Protein AF-A0A914KJE6-F1 (afdb_monomer_lite)

Foldseek 3Di:
DDDPPQVCPQAWDCDPNFIWGFKFWAVVTQTWTATEDQPAQAWEFAAPQDPDPHGHDDQVNHPFKDADVVWDWDDDPFWTFTWIWTFMDHSVLDTDTWIHGHTNGGDPVRVPDPTRIYHHPYDCVRYPTTVDTPLRRSVVPDPDPPDDDDDDDPD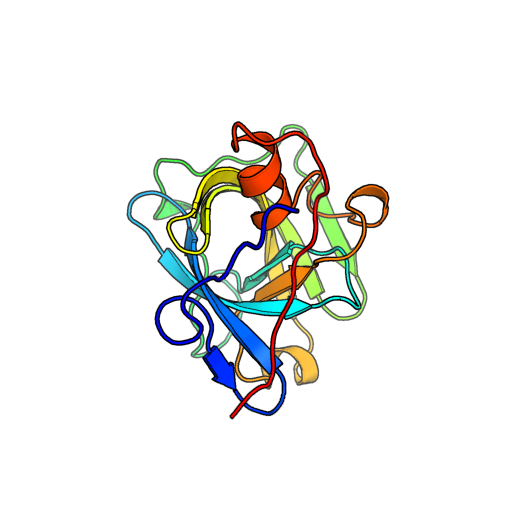D

Sequence (156 aa):
MVQFLLPSNEFFKYIKHAYNSDMPFGTPPQTFNVLLSTGSADFWVTAFNVSTNKPRFFPQNSSTFSLPTPQKYLNFPSVQGIVGVDTVQFAGLSQAKLEFRFADIIENQTLAHPFDGIMGLTFPELSKSATKNPLMAAIDNSKYKLLKIFIVDHTQ

InterPro domains:
  IPR001461 Aspartic peptidase A1 [PR00792] (25-45)
  IPR001461 Aspartic peptidase A1 [PR00792] (132-145)
  IPR001461 Aspartic peptidase A1 [PTHR47966] (13-143)
  IPR021109 Aspartic peptidase domain superfamily [G3DSA:2.40.70.10] (7-155)
  IPR021109 Aspartic peptidase domain superfamily [SSF50630] (14-145)
  IPR033121 Peptidase family A1 domain [PF00026] (19-134)
  IPR033121 Peptidase family A1 domain [PS51767] (19-156)
  IPR034164 Pepsin-like domain [cd05471] (19-135)

Structure (mmCIF, N/CA/C/O backbone):
data_AF-A0A914KJE6-F1
#
_entry.id   AF-A0A914KJE6-F1
#
loop_
_atom_site.group_PDB
_atom_site.id
_atom_site.type_symbol
_atom_site.label_atom_id
_atom_site.label_alt_id
_atom_site.label_comp_id
_atom_site.label_asym_id
_atom_site.label_entity_id
_atom_site.label_seq_id
_atom_site.pdbx_PDB_ins_code
_atom_site.Cartn_x
_atom_site.Cartn_y
_atom_site.Cartn_z
_atom_site.occupancy
_atom_site.B_iso_or_equiv
_atom_site.auth_seq_id
_atom_site.auth_comp_id
_atom_site.auth_asym_id
_atom_site.auth_atom_id
_atom_site.pdbx_PDB_model_num
ATOM 1 N N . MET A 1 1 ? -4.435 -20.388 23.485 1.00 31.06 1 MET A N 1
ATOM 2 C CA . MET A 1 1 ? -3.936 -20.627 22.118 1.00 31.06 1 MET A CA 1
ATOM 3 C C . MET A 1 1 ? -5.067 -20.242 21.180 1.00 31.06 1 MET A C 1
ATOM 5 O O . MET A 1 1 ? -6.064 -20.945 21.161 1.00 31.06 1 MET A O 1
ATOM 9 N N . VAL A 1 2 ? -4.998 -19.077 20.534 1.00 27.73 2 VAL A N 1
ATOM 10 C CA . VAL A 1 2 ? -5.959 -18.707 19.482 1.00 27.73 2 VAL A CA 1
ATOM 11 C C . VAL A 1 2 ? -5.199 -18.828 18.175 1.00 27.73 2 VAL A C 1
ATOM 13 O O . VAL A 1 2 ? -4.248 -18.090 17.935 1.00 27.73 2 VAL A O 1
ATOM 16 N N . GLN A 1 3 ? -5.560 -19.836 17.394 1.00 36.41 3 GLN A N 1
ATOM 17 C CA . GLN A 1 3 ? -5.004 -20.081 16.076 1.00 36.41 3 GLN A CA 1
ATOM 18 C C . GLN A 1 3 ? -5.873 -19.316 15.078 1.00 36.41 3 GLN A C 1
ATOM 20 O O . GLN A 1 3 ? -7.049 -19.633 14.918 1.00 36.41 3 GLN A O 1
ATOM 25 N N . PHE A 1 4 ? -5.323 -18.295 14.424 1.00 41.78 4 PHE A N 1
ATOM 26 C CA . PHE A 1 4 ? -5.940 -17.766 13.211 1.00 41.78 4 PHE A CA 1
ATOM 27 C C . PHE A 1 4 ? -5.585 -18.720 12.070 1.00 41.78 4 PHE A C 1
ATOM 29 O O . PHE A 1 4 ? -4.588 -18.531 11.381 1.00 41.78 4 PHE A O 1
ATOM 36 N N . LEU A 1 5 ? -6.378 -19.782 11.909 1.00 44.50 5 LEU A N 1
ATOM 37 C CA . LEU A 1 5 ? -6.411 -20.548 10.665 1.00 44.50 5 LEU A CA 1
ATOM 38 C C . LEU A 1 5 ? -7.180 -19.701 9.653 1.00 44.50 5 LEU A C 1
ATOM 40 O O . LEU A 1 5 ? -8.399 -19.799 9.541 1.00 44.50 5 LEU A O 1
ATOM 44 N N . LEU A 1 6 ? -6.481 -18.790 8.979 1.00 50.50 6 LEU A N 1
ATOM 45 C CA . LEU A 1 6 ? -7.056 -18.125 7.818 1.00 50.50 6 LEU A CA 1
ATOM 46 C C . LEU A 1 6 ? -7.112 -19.174 6.705 1.00 50.50 6 LEU A C 1
ATOM 48 O O . LEU A 1 6 ? -6.079 -19.797 6.450 1.00 50.50 6 LEU A O 1
ATOM 52 N N . PRO A 1 7 ? -8.276 -19.424 6.076 1.00 47.19 7 PRO A N 1
ATOM 53 C CA . PRO A 1 7 ? -8.349 -20.358 4.963 1.00 47.19 7 PRO A CA 1
ATOM 54 C C . PRO A 1 7 ? -7.360 -19.879 3.900 1.00 47.19 7 PRO A C 1
ATOM 56 O O . PRO A 1 7 ? -7.502 -18.792 3.335 1.00 47.19 7 PRO A O 1
ATOM 59 N N . SER A 1 8 ? -6.311 -20.673 3.685 1.00 51.16 8 SER A N 1
ATOM 60 C CA . SER A 1 8 ? -5.113 -20.289 2.931 1.00 51.16 8 SER A CA 1
ATOM 61 C C . SER A 1 8 ? -5.409 -19.887 1.487 1.00 51.16 8 SER A C 1
ATOM 63 O O . SER A 1 8 ? -4.582 -19.234 0.862 1.00 51.16 8 SER A O 1
ATOM 65 N N . ASN A 1 9 ? -6.587 -20.251 0.972 1.00 52.84 9 ASN A N 1
ATOM 66 C CA . ASN A 1 9 ? -6.907 -20.205 -0.450 1.00 52.84 9 ASN A CA 1
ATOM 67 C C . ASN A 1 9 ? -7.845 -19.045 -0.833 1.00 52.84 9 ASN A C 1
ATOM 69 O O . ASN A 1 9 ? -8.023 -18.805 -2.024 1.00 52.84 9 ASN A O 1
ATOM 73 N N . GLU A 1 10 ? -8.442 -18.329 0.130 1.00 61.53 10 GLU A N 1
ATOM 74 C CA . GLU A 1 10 ? -9.375 -17.226 -0.176 1.00 61.53 10 GLU A CA 1
ATOM 75 C C . GLU A 1 10 ? -8.733 -15.836 -0.058 1.00 61.53 10 GLU A C 1
ATOM 77 O O . GLU A 1 10 ? -9.099 -14.928 -0.800 1.00 61.53 10 GLU A O 1
ATOM 82 N N . PHE A 1 11 ? -7.743 -15.661 0.827 1.00 66.88 11 PHE A N 1
ATOM 83 C CA . PHE A 1 11 ? -7.223 -14.327 1.177 1.00 66.88 11 PHE A CA 1
ATOM 84 C C . PHE A 1 11 ? -5.734 -14.115 0.896 1.00 66.88 11 PHE A C 1
ATOM 86 O O . PHE A 1 11 ? -5.283 -12.966 0.804 1.00 66.88 11 PHE A O 1
ATOM 93 N N . PHE A 1 12 ? -4.973 -15.200 0.749 1.00 77.88 12 PHE A N 1
ATOM 94 C CA . PHE A 1 12 ? -3.541 -15.156 0.482 1.00 77.88 12 PHE A CA 1
ATOM 95 C C . PHE A 1 12 ? -3.200 -15.983 -0.749 1.00 77.88 12 PHE A C 1
ATOM 97 O O . PHE A 1 12 ? -3.792 -17.023 -1.012 1.00 77.88 12 PHE A O 1
ATOM 104 N N . LYS A 1 13 ? -2.236 -15.499 -1.524 1.00 80.31 13 LYS A N 1
ATOM 105 C CA . LYS A 1 13 ? -1.772 -16.134 -2.756 1.00 80.31 13 LYS A CA 1
ATOM 106 C C . LYS A 1 13 ? -0.277 -16.361 -2.654 1.00 80.31 13 LYS A C 1
ATOM 108 O O . LYS A 1 13 ? 0.448 -15.442 -2.286 1.00 80.31 13 LYS A O 1
ATOM 113 N N . TYR A 1 14 ? 0.181 -17.551 -3.026 1.00 77.62 14 TYR A N 1
ATOM 114 C CA . TYR A 1 14 ? 1.604 -17.836 -3.169 1.00 77.62 14 TYR A CA 1
ATOM 115 C C . TYR A 1 14 ? 2.031 -17.603 -4.623 1.00 77.62 14 TYR A C 1
ATOM 117 O O . TYR A 1 14 ? 1.643 -18.350 -5.520 1.00 77.62 14 TYR A O 1
ATOM 125 N N . ILE A 1 15 ? 2.795 -16.538 -4.874 1.00 73.88 15 ILE A N 1
ATOM 126 C CA . ILE A 1 15 ? 3.219 -16.105 -6.212 1.00 73.88 15 ILE A CA 1
ATOM 127 C C . ILE A 1 15 ? 4.735 -15.910 -6.196 1.00 73.88 15 ILE A C 1
ATOM 129 O O . ILE A 1 15 ? 5.247 -15.117 -5.414 1.00 73.88 15 ILE A O 1
ATOM 133 N N . LYS A 1 16 ? 5.463 -16.617 -7.074 1.00 74.81 16 LYS A N 1
ATOM 134 C CA . LYS A 1 16 ? 6.935 -16.531 -7.213 1.00 74.81 16 LYS A CA 1
ATOM 135 C C . LYS A 1 16 ? 7.684 -16.505 -5.866 1.00 74.81 16 LYS A C 1
ATOM 137 O O . LYS A 1 16 ? 8.509 -15.629 -5.631 1.00 74.81 16 LYS A O 1
ATOM 142 N N . HIS A 1 17 ? 7.401 -17.474 -4.999 1.00 73.88 17 HIS A N 1
ATOM 143 C CA . HIS A 1 17 ? 8.038 -17.624 -3.682 1.00 73.88 17 HIS A CA 1
ATOM 144 C C . HIS A 1 17 ? 7.677 -16.576 -2.621 1.00 73.88 17 HIS A C 1
ATOM 146 O O . HIS A 1 17 ? 8.357 -16.472 -1.604 1.00 73.88 17 HIS A O 1
ATOM 152 N N . ALA A 1 18 ? 6.587 -15.843 -2.825 1.00 80.88 18 ALA A N 1
ATOM 153 C CA . ALA A 1 18 ? 6.106 -14.817 -1.913 1.00 80.88 18 ALA A CA 1
ATOM 154 C C . ALA A 1 18 ? 4.613 -14.989 -1.616 1.00 80.88 18 ALA A C 1
ATOM 156 O O . ALA A 1 18 ? 3.849 -15.439 -2.471 1.00 80.88 18 ALA A O 1
ATOM 157 N N . TYR A 1 19 ? 4.198 -14.596 -0.411 1.00 85.38 19 TYR A N 1
ATOM 158 C CA . TYR A 1 19 ? 2.788 -14.498 -0.048 1.00 85.38 19 TYR A CA 1
ATOM 159 C C . TYR A 1 19 ? 2.267 -13.095 -0.288 1.00 85.38 19 TYR A C 1
ATOM 161 O O . TYR A 1 19 ? 2.791 -12.133 0.271 1.00 85.38 19 TYR A O 1
ATOM 169 N N . ASN A 1 20 ? 1.192 -12.999 -1.058 1.00 89.69 20 ASN A N 1
ATOM 170 C CA . ASN A 1 20 ? 0.513 -11.749 -1.352 1.00 89.69 20 ASN A CA 1
ATOM 171 C C . ASN A 1 20 ? -0.940 -11.805 -0.877 1.00 89.69 20 ASN A C 1
ATOM 173 O O . ASN A 1 20 ? -1.518 -12.885 -0.763 1.00 89.69 20 ASN A O 1
ATOM 177 N N . SER A 1 21 ? -1.555 -10.649 -0.659 1.00 90.12 21 SER A N 1
ATOM 178 C CA . SER A 1 21 ? -2.988 -10.516 -0.392 1.00 90.12 21 SER A CA 1
ATOM 179 C C . SER A 1 21 ? -3.591 -9.471 -1.320 1.00 90.12 21 SER A C 1
ATOM 181 O O . SER A 1 21 ? -2.960 -8.449 -1.592 1.00 90.12 21 SER A O 1
ATOM 183 N N . ASP A 1 22 ? -4.802 -9.719 -1.814 1.00 92.94 22 ASP A N 1
ATOM 184 C CA . ASP A 1 22 ? -5.556 -8.687 -2.520 1.00 92.94 22 ASP A CA 1
ATOM 185 C C . ASP A 1 22 ? -6.168 -7.744 -1.483 1.00 92.94 22 ASP A C 1
ATOM 187 O O . ASP A 1 22 ? -6.959 -8.153 -0.631 1.00 92.94 22 ASP A O 1
ATOM 191 N N . MET A 1 23 ? -5.778 -6.477 -1.544 1.00 94.06 23 MET A N 1
ATOM 192 C CA . MET A 1 23 ? -6.134 -5.475 -0.549 1.00 94.06 23 MET A CA 1
ATOM 193 C C . MET A 1 23 ? -6.892 -4.325 -1.214 1.00 94.06 23 MET A C 1
ATOM 195 O O . MET A 1 23 ? -6.319 -3.631 -2.057 1.00 94.06 23 MET A O 1
ATOM 199 N N . PRO A 1 24 ? -8.172 -4.119 -0.863 1.00 96.50 24 PRO A N 1
ATOM 200 C CA . PRO A 1 24 ? -8.940 -2.955 -1.287 1.00 96.50 24 PRO A CA 1
ATOM 201 C C . PRO A 1 24 ? -8.557 -1.687 -0.505 1.00 96.50 24 PRO A C 1
ATOM 203 O O . PRO A 1 24 ? -8.492 -1.702 0.727 1.00 96.50 24 PRO A O 1
ATOM 206 N N . PHE A 1 25 ? -8.364 -0.579 -1.223 1.00 97.62 25 PHE A N 1
ATOM 207 C CA . PHE A 1 25 ? -8.082 0.756 -0.686 1.00 97.62 25 PHE A CA 1
ATOM 208 C C . PHE A 1 25 ? -9.138 1.756 -1.149 1.00 97.62 25 PHE A C 1
ATOM 210 O O . PHE A 1 25 ? -9.453 1.838 -2.334 1.00 97.62 25 PHE A O 1
ATOM 217 N N . GLY A 1 26 ? -9.624 2.579 -0.233 1.00 97.69 26 GLY A N 1
ATOM 218 C CA . GLY A 1 26 ? -10.520 3.683 -0.531 1.00 97.69 26 GLY A CA 1
ATOM 219 C C . GLY A 1 26 ? -11.979 3.312 -0.764 1.00 97.69 26 GLY A C 1
ATOM 220 O O . GLY A 1 26 ? -12.398 2.165 -0.603 1.00 97.69 26 GLY A O 1
ATOM 221 N N . THR A 1 27 ? -12.767 4.337 -1.100 1.00 97.56 27 THR A N 1
ATOM 222 C CA . THR A 1 27 ? -14.216 4.231 -1.336 1.00 97.56 27 THR A CA 1
ATOM 223 C C . THR A 1 27 ? -14.634 5.054 -2.567 1.00 97.56 27 THR A C 1
ATOM 225 O O . THR A 1 27 ? -14.662 6.285 -2.461 1.00 97.56 27 THR A O 1
ATOM 228 N N . PRO A 1 28 ? -15.021 4.436 -3.702 1.00 97.69 28 PRO A N 1
ATOM 229 C CA . PRO A 1 28 ? -15.079 2.992 -3.949 1.00 97.69 28 PRO A CA 1
ATOM 230 C C . PRO A 1 28 ? -13.689 2.319 -3.941 1.00 97.69 28 PRO A C 1
ATOM 232 O O . PRO A 1 28 ? -12.682 3.006 -4.123 1.00 97.69 28 PRO A O 1
ATOM 235 N N . PRO A 1 29 ? -13.612 0.990 -3.729 1.00 97.25 29 PRO A N 1
ATOM 236 C CA . PRO A 1 29 ? -12.329 0.327 -3.530 1.00 97.25 29 PRO A CA 1
ATOM 237 C C . PRO A 1 29 ? -11.467 0.219 -4.798 1.00 97.25 29 PRO A C 1
ATOM 239 O O . PRO A 1 29 ? -11.933 -0.189 -5.860 1.00 97.25 29 PRO A O 1
ATOM 242 N N . GLN A 1 30 ? -10.177 0.507 -4.645 1.00 98.00 30 GLN A N 1
ATOM 243 C CA . GLN A 1 30 ? -9.086 0.259 -5.589 1.00 98.00 30 GLN A CA 1
ATOM 244 C C . GLN A 1 30 ? -8.252 -0.909 -5.046 1.00 98.00 30 GLN A C 1
ATOM 246 O O . GLN A 1 30 ? -7.700 -0.806 -3.953 1.00 98.00 30 GLN A O 1
ATOM 251 N N . THR A 1 31 ? -8.195 -2.037 -5.756 1.00 96.69 31 THR A N 1
ATOM 252 C CA . THR A 1 31 ? -7.594 -3.277 -5.226 1.00 96.69 31 THR A CA 1
ATOM 253 C C . THR A 1 31 ? -6.170 -3.479 -5.732 1.00 96.69 31 THR A C 1
ATOM 255 O O . THR A 1 31 ? -5.907 -3.308 -6.921 1.00 96.69 31 THR A O 1
ATOM 258 N N . PHE A 1 32 ? -5.273 -3.875 -4.829 1.00 96.75 32 PHE A N 1
ATOM 259 C CA . PHE A 1 32 ? -3.852 -4.104 -5.101 1.00 96.75 32 PHE A CA 1
ATOM 260 C C . PHE A 1 32 ? -3.434 -5.491 -4.630 1.00 96.75 32 PHE A C 1
ATOM 262 O O . PHE A 1 32 ? -3.848 -5.920 -3.554 1.00 96.75 32 PHE A O 1
ATOM 269 N N . ASN A 1 33 ? -2.570 -6.166 -5.388 1.00 94.38 33 ASN A N 1
ATOM 270 C CA . ASN A 1 33 ? -1.911 -7.377 -4.920 1.00 94.38 33 ASN A CA 1
ATOM 271 C C . ASN A 1 33 ? -0.671 -6.998 -4.097 1.00 94.38 33 ASN A C 1
ATOM 273 O O . ASN A 1 33 ? 0.348 -6.568 -4.639 1.00 94.38 33 ASN A O 1
ATOM 277 N N . VAL A 1 34 ? -0.765 -7.113 -2.775 1.00 94.38 34 VAL A N 1
ATOM 278 C CA . VAL A 1 34 ? 0.234 -6.600 -1.832 1.00 94.38 34 VAL A CA 1
ATOM 279 C C . VAL A 1 34 ? 1.070 -7.739 -1.262 1.00 94.38 34 VAL A C 1
ATOM 281 O O . VAL A 1 34 ? 0.521 -8.684 -0.701 1.00 94.38 34 VAL A O 1
ATOM 284 N N . LEU A 1 35 ? 2.397 -7.627 -1.363 1.00 92.44 35 LEU A N 1
ATOM 285 C CA . LEU A 1 35 ? 3.346 -8.559 -0.754 1.00 92.44 35 LEU A CA 1
ATOM 286 C C . LEU A 1 35 ? 3.327 -8.456 0.772 1.00 92.44 35 LEU A C 1
ATOM 288 O O . LEU A 1 35 ? 3.471 -7.368 1.325 1.00 92.44 35 LEU A O 1
ATOM 292 N N . LEU A 1 36 ? 3.261 -9.596 1.452 1.00 90.56 36 LEU A N 1
ATOM 293 C CA . LEU A 1 36 ? 3.419 -9.700 2.898 1.00 90.56 36 LEU A CA 1
ATOM 294 C C . LEU A 1 36 ? 4.894 -9.935 3.238 1.00 90.56 36 LEU A C 1
ATOM 296 O O . LEU A 1 36 ? 5.433 -11.014 3.000 1.00 90.56 36 LEU A O 1
ATOM 300 N N . SER A 1 37 ? 5.561 -8.917 3.783 1.00 89.00 37 SER A N 1
ATOM 301 C CA . SER A 1 37 ? 7.016 -8.925 3.976 1.00 89.00 37 SER A CA 1
ATOM 302 C C . SER A 1 37 ? 7.397 -8.862 5.452 1.00 89.00 37 SER A C 1
ATOM 304 O O . SER A 1 37 ? 7.161 -7.856 6.115 1.00 89.00 37 SER A O 1
ATOM 306 N N . THR A 1 38 ? 8.051 -9.899 5.977 1.00 84.06 38 THR A N 1
ATOM 307 C CA . THR A 1 38 ? 8.610 -9.901 7.346 1.00 84.06 38 THR A CA 1
ATOM 308 C C . THR A 1 38 ? 9.943 -9.155 7.459 1.00 84.06 38 THR A C 1
ATOM 310 O O . THR A 1 38 ? 10.358 -8.822 8.568 1.00 84.06 38 THR A O 1
ATOM 313 N N . GLY A 1 39 ? 10.598 -8.865 6.329 1.00 83.00 39 GLY A N 1
ATOM 314 C CA . GLY A 1 39 ? 11.882 -8.158 6.257 1.00 83.00 39 GLY A CA 1
ATOM 315 C C . GLY A 1 39 ? 11.769 -6.632 6.167 1.00 83.00 39 GLY A C 1
ATOM 316 O O . GLY A 1 39 ? 12.781 -5.958 5.996 1.00 83.00 39 GLY A O 1
ATOM 317 N N . SER A 1 40 ? 10.560 -6.072 6.246 1.00 83.31 40 SER A N 1
ATOM 318 C CA . SER A 1 40 ? 10.321 -4.628 6.176 1.00 83.31 40 SER A CA 1
ATOM 319 C C . SER A 1 40 ? 9.154 -4.212 7.067 1.00 83.31 40 SER A C 1
ATOM 321 O O . SER A 1 40 ? 8.214 -4.982 7.243 1.00 83.31 40 SER A O 1
ATOM 323 N N . ALA A 1 41 ? 9.156 -2.964 7.533 1.00 84.25 41 ALA A N 1
ATOM 324 C CA . ALA A 1 41 ? 8.039 -2.357 8.266 1.00 84.25 41 ALA A CA 1
ATOM 325 C C . ALA A 1 41 ? 7.194 -1.386 7.409 1.00 84.25 41 ALA A C 1
ATOM 327 O O . ALA A 1 41 ? 6.220 -0.807 7.887 1.00 84.25 41 ALA A O 1
ATOM 328 N N . ASP A 1 42 ? 7.566 -1.172 6.145 1.00 85.75 42 ASP A N 1
ATOM 329 C CA . ASP A 1 42 ? 6.906 -0.198 5.274 1.00 85.75 42 ASP A CA 1
ATOM 330 C C . ASP A 1 42 ? 5.579 -0.714 4.712 1.00 85.75 42 ASP A C 1
ATOM 332 O O . ASP A 1 42 ? 5.463 -1.883 4.350 1.00 85.75 42 ASP A O 1
ATOM 336 N N . PHE A 1 43 ? 4.603 0.185 4.563 1.00 92.62 43 PHE A N 1
ATOM 337 C CA . PHE A 1 43 ? 3.334 -0.107 3.901 1.00 92.62 43 PHE A CA 1
ATOM 338 C C . PHE A 1 43 ? 3.116 0.855 2.732 1.00 92.62 43 PHE A C 1
ATOM 340 O O . PHE A 1 43 ? 3.018 2.071 2.924 1.00 92.62 43 PHE A O 1
ATOM 347 N N . TRP A 1 44 ? 3.102 0.325 1.508 1.00 94.50 44 TRP A N 1
ATOM 348 C CA . TRP A 1 44 ? 3.003 1.147 0.309 1.00 94.50 44 TRP A CA 1
ATOM 349 C C . TRP A 1 44 ? 2.340 0.446 -0.875 1.00 94.50 44 TRP A C 1
ATOM 351 O O . TRP A 1 44 ? 2.392 -0.776 -0.987 1.00 94.50 44 TRP A O 1
ATOM 361 N N . VAL A 1 45 ? 1.771 1.246 -1.779 1.00 97.00 45 VAL A N 1
ATOM 362 C CA . VAL A 1 45 ? 1.243 0.835 -3.092 1.00 97.00 45 VAL A CA 1
ATOM 363 C C . VAL A 1 45 ? 1.731 1.790 -4.179 1.00 97.00 45 VAL A C 1
ATOM 365 O O . VAL A 1 45 ? 2.186 2.894 -3.888 1.00 97.00 45 VAL A O 1
ATOM 368 N N . THR A 1 46 ? 1.662 1.377 -5.439 1.00 97.06 46 THR A N 1
ATOM 369 C CA . THR A 1 46 ? 2.098 2.198 -6.579 1.00 97.06 46 THR A CA 1
ATOM 370 C C . THR A 1 46 ? 1.161 3.394 -6.807 1.00 97.06 46 THR A C 1
ATOM 372 O O . THR A 1 46 ? -0.055 3.221 -6.811 1.00 97.06 46 THR A O 1
ATOM 375 N N . ALA A 1 47 ? 1.687 4.604 -7.021 1.00 97.31 47 ALA A N 1
ATOM 376 C CA . ALA A 1 47 ? 0.888 5.809 -7.278 1.00 97.31 47 ALA A CA 1
ATOM 377 C C . ALA A 1 47 ? 0.478 5.977 -8.754 1.00 97.31 47 ALA A C 1
ATOM 379 O O . ALA A 1 47 ? 1.106 5.448 -9.672 1.00 97.31 47 ALA A O 1
ATOM 380 N N . PHE A 1 48 ? -0.574 6.769 -8.987 1.00 96.62 48 PHE A N 1
ATOM 381 C CA . PHE A 1 48 ? -1.136 7.092 -10.309 1.00 96.62 48 PHE A CA 1
ATOM 382 C C . PHE A 1 48 ? -0.132 7.611 -11.350 1.00 96.62 48 PHE A C 1
ATOM 384 O O . PHE A 1 48 ? -0.321 7.382 -12.544 1.00 96.62 48 PHE A O 1
ATOM 391 N N . ASN A 1 49 ? 0.915 8.311 -10.918 1.00 94.94 49 ASN A N 1
ATOM 392 C CA . ASN A 1 49 ? 1.899 8.956 -11.788 1.00 94.94 49 ASN A CA 1
ATOM 393 C C . ASN A 1 49 ? 3.094 8.059 -12.147 1.00 94.94 49 ASN A C 1
ATOM 395 O O . ASN A 1 49 ? 3.932 8.469 -12.948 1.00 94.94 49 ASN A O 1
ATOM 399 N N . VAL A 1 50 ? 3.163 6.833 -11.621 1.00 95.75 50 VAL A N 1
ATOM 400 C CA . VAL A 1 50 ? 4.178 5.858 -12.033 1.00 95.75 50 VAL A CA 1
ATOM 401 C C . VAL A 1 50 ? 3.830 5.311 -13.419 1.00 95.75 50 VAL A C 1
ATOM 403 O O . VAL A 1 50 ? 2.694 4.899 -13.678 1.00 95.75 50 VAL A O 1
ATOM 406 N N . SER A 1 51 ? 4.818 5.281 -14.316 1.00 93.50 51 SER A N 1
ATOM 407 C CA . SER A 1 51 ? 4.681 4.696 -15.653 1.00 93.50 51 SER A CA 1
ATOM 408 C C . SER A 1 51 ? 4.769 3.169 -15.576 1.00 93.50 51 SER A C 1
ATOM 410 O O . SER A 1 51 ? 5.852 2.587 -15.589 1.00 93.50 51 SER A O 1
ATOM 412 N N . THR A 1 52 ? 3.620 2.510 -15.421 1.00 93.19 52 THR A N 1
ATOM 413 C CA . THR A 1 52 ? 3.511 1.050 -15.314 1.00 93.19 52 THR A CA 1
ATOM 414 C C . THR A 1 52 ? 2.132 0.561 -15.755 1.00 93.19 52 THR A C 1
ATOM 416 O O . THR A 1 52 ? 1.158 1.312 -15.721 1.00 93.19 52 THR A O 1
ATOM 419 N N . ASN A 1 53 ? 2.048 -0.720 -16.119 1.00 92.00 53 ASN A N 1
ATOM 420 C CA . ASN A 1 53 ? 0.788 -1.412 -16.411 1.00 92.00 53 ASN A CA 1
ATOM 421 C C . ASN A 1 53 ? 0.137 -2.028 -15.161 1.00 92.00 53 ASN A C 1
ATOM 423 O O . ASN A 1 53 ? -0.933 -2.624 -15.256 1.00 92.00 53 ASN A O 1
ATOM 427 N N . LYS A 1 54 ? 0.787 -1.922 -13.999 1.00 92.94 54 LYS A N 1
ATOM 428 C CA . LYS A 1 54 ? 0.233 -2.391 -12.727 1.00 92.94 54 LYS A CA 1
ATOM 429 C C . LYS A 1 54 ? -0.921 -1.506 -12.249 1.00 92.94 54 LYS A C 1
ATOM 431 O O . LYS A 1 54 ? -0.990 -0.337 -12.641 1.00 92.94 54 LYS A O 1
ATOM 436 N N . PRO A 1 55 ? -1.795 -2.022 -11.369 1.00 96.62 55 PRO A N 1
ATOM 437 C CA . PRO A 1 55 ? -2.686 -1.200 -10.565 1.00 96.62 55 PRO A CA 1
ATOM 438 C C . PRO A 1 55 ? -1.956 -0.009 -9.939 1.00 96.62 55 PRO A C 1
ATOM 440 O O . PRO A 1 55 ? -0.828 -0.120 -9.455 1.00 96.62 55 PRO A O 1
ATOM 443 N N . ARG A 1 56 ? -2.617 1.148 -9.957 1.00 97.38 56 ARG A N 1
ATOM 444 C CA . ARG A 1 56 ? -2.103 2.403 -9.406 1.00 97.38 56 ARG A CA 1
ATOM 445 C C . ARG A 1 56 ? -3.160 3.040 -8.526 1.00 97.38 56 ARG A C 1
ATOM 447 O O . ARG A 1 56 ? -4.344 2.966 -8.837 1.00 97.38 56 ARG A O 1
ATOM 454 N N . PHE A 1 57 ? -2.722 3.669 -7.446 1.00 98.31 57 PHE A N 1
ATOM 455 C CA . PHE A 1 57 ? -3.590 4.366 -6.514 1.00 98.31 57 PHE A CA 1
ATOM 456 C C . PHE A 1 57 ? -3.862 5.785 -6.999 1.00 98.31 57 PHE A C 1
ATOM 458 O O . PHE A 1 57 ? -2.935 6.578 -7.181 1.00 98.31 57 PHE A O 1
ATOM 465 N N . PHE A 1 58 ? -5.144 6.088 -7.191 1.00 98.12 58 PHE A N 1
ATOM 466 C CA . PHE A 1 58 ? -5.676 7.385 -7.587 1.00 98.12 58 PHE A CA 1
ATOM 467 C C . PHE A 1 58 ? -6.407 8.004 -6.388 1.00 98.12 58 PHE A C 1
ATOM 469 O O . PHE A 1 58 ? -7.559 7.639 -6.127 1.00 98.12 58 PHE A O 1
ATOM 476 N N . PRO A 1 59 ? -5.776 8.933 -5.647 1.00 97.62 59 PRO A N 1
ATOM 477 C CA . PRO A 1 59 ? -6.380 9.555 -4.470 1.00 97.62 59 PRO A CA 1
ATOM 478 C C . PRO A 1 59 ? -7.755 10.182 -4.733 1.00 97.62 59 PRO A C 1
ATOM 480 O O . PRO A 1 59 ? -8.673 10.045 -3.932 1.00 97.62 59 PRO A O 1
ATOM 483 N N . GLN A 1 60 ? -7.924 10.813 -5.896 1.00 97.94 60 GLN A N 1
ATOM 484 C CA . GLN A 1 60 ? -9.160 11.476 -6.312 1.00 97.94 60 GLN A CA 1
ATOM 485 C C . GLN A 1 60 ? -10.341 10.520 -6.536 1.00 97.94 60 GLN A C 1
ATOM 487 O O . GLN A 1 60 ? -11.485 10.962 -6.565 1.00 97.94 60 GLN A O 1
ATOM 492 N N . ASN A 1 61 ? -10.073 9.220 -6.690 1.00 98.19 61 ASN A N 1
ATOM 493 C CA . ASN A 1 61 ? -11.106 8.203 -6.881 1.00 98.19 61 ASN A CA 1
ATOM 494 C C . ASN A 1 61 ? -11.598 7.615 -5.549 1.00 98.19 61 ASN A C 1
ATOM 496 O O . ASN A 1 61 ? -12.408 6.693 -5.561 1.00 98.19 61 ASN A O 1
ATOM 500 N N . SER A 1 62 ? -11.115 8.116 -4.407 1.00 98.31 62 SER A N 1
ATOM 501 C CA . SER A 1 62 ? -11.529 7.668 -3.081 1.00 98.31 62 SER A CA 1
ATOM 502 C C . SER A 1 62 ? -12.097 8.823 -2.264 1.00 98.31 62 SER A C 1
ATOM 504 O O . SER A 1 62 ? -11.408 9.782 -1.931 1.00 98.31 62 SER A O 1
ATOM 506 N N . SER A 1 63 ? -13.360 8.696 -1.869 1.00 98.31 63 SER A N 1
ATOM 507 C CA . SER A 1 63 ? -14.040 9.643 -0.978 1.00 98.31 63 SER A CA 1
ATOM 508 C C . SER A 1 63 ? -13.558 9.571 0.475 1.00 98.31 63 SER A C 1
ATOM 510 O O . SER A 1 63 ? -13.831 10.476 1.261 1.00 98.31 63 SER A O 1
ATOM 512 N N . THR A 1 64 ? -12.842 8.507 0.854 1.00 98.19 64 THR A N 1
ATOM 513 C CA . THR A 1 64 ? -12.297 8.336 2.209 1.00 98.19 64 THR A CA 1
ATOM 514 C C . THR A 1 64 ? -10.834 8.751 2.343 1.00 98.19 64 THR A C 1
ATOM 516 O O . THR A 1 64 ? -10.339 8.795 3.477 1.00 98.19 64 THR A O 1
ATOM 519 N N . PHE A 1 65 ? -10.184 9.092 1.225 1.00 98.25 65 PHE A N 1
ATOM 520 C CA . PHE A 1 65 ? -8.797 9.531 1.183 1.00 98.25 65 PHE A CA 1
ATOM 521 C C . PHE A 1 65 ? -8.616 10.904 1.830 1.00 98.25 65 PHE A C 1
ATOM 523 O O . PHE A 1 65 ? -9.425 11.817 1.674 1.00 98.25 65 PHE A O 1
ATOM 530 N N . SER A 1 66 ? -7.500 11.064 2.529 1.00 97.31 66 SER A N 1
ATOM 531 C CA . SER A 1 66 ? -7.042 12.345 3.057 1.00 97.31 66 SER A CA 1
ATOM 532 C C . SER A 1 66 ? -5.519 12.368 3.144 1.00 97.31 66 SER A C 1
ATOM 534 O O . SER A 1 66 ? -4.875 11.324 3.249 1.00 97.31 66 SER A O 1
ATOM 536 N N . LEU A 1 67 ? -4.935 13.563 3.120 1.00 96.31 67 LEU A N 1
ATOM 537 C CA . LEU A 1 67 ? -3.522 13.752 3.432 1.00 96.31 67 LEU A CA 1
ATOM 538 C C . LEU A 1 67 ? -3.365 14.072 4.925 1.00 96.31 67 LEU A C 1
ATOM 540 O O . LEU A 1 67 ? -4.183 14.819 5.468 1.00 96.31 67 LEU A O 1
ATOM 544 N N . PRO A 1 68 ? -2.331 13.538 5.599 1.00 91.25 68 PRO A N 1
ATOM 545 C CA . PRO A 1 68 ? -1.997 13.972 6.946 1.00 91.25 68 PRO A CA 1
ATOM 546 C C . PRO A 1 68 ? -1.555 15.442 6.933 1.00 91.25 68 PRO A C 1
ATOM 548 O O . PRO A 1 68 ? -0.993 15.926 5.948 1.00 91.25 68 PRO A O 1
ATOM 551 N N . THR A 1 69 ? -1.766 16.132 8.054 1.00 90.25 69 THR A N 1
ATOM 552 C CA . THR A 1 69 ? -1.295 17.506 8.268 1.00 90.25 69 THR A CA 1
ATOM 553 C C . THR A 1 69 ? -0.274 17.509 9.412 1.00 90.25 69 THR A C 1
ATOM 555 O O . THR A 1 69 ? -0.644 17.154 10.532 1.00 90.25 69 THR A O 1
ATOM 558 N N . PRO A 1 70 ? 0.993 17.905 9.178 1.00 91.06 70 PRO A N 1
ATOM 559 C CA . PRO A 1 70 ? 1.566 18.307 7.891 1.00 91.06 70 PRO A CA 1
ATOM 560 C C . PRO A 1 70 ? 1.714 17.129 6.915 1.00 91.06 70 PRO A C 1
ATOM 562 O O . PRO A 1 70 ? 1.823 15.972 7.330 1.00 91.06 70 PRO A O 1
ATOM 565 N N . GLN A 1 71 ? 1.758 17.440 5.615 1.00 92.75 71 GLN A N 1
ATOM 566 C CA . GLN A 1 71 ? 2.012 16.444 4.576 1.00 92.75 71 GLN A CA 1
ATOM 567 C C . GLN A 1 71 ? 3.397 15.818 4.778 1.00 92.75 71 GLN A C 1
ATOM 569 O O . GLN A 1 71 ? 4.377 16.518 5.036 1.00 92.75 71 GLN A O 1
ATOM 574 N N . LYS A 1 72 ? 3.481 14.492 4.6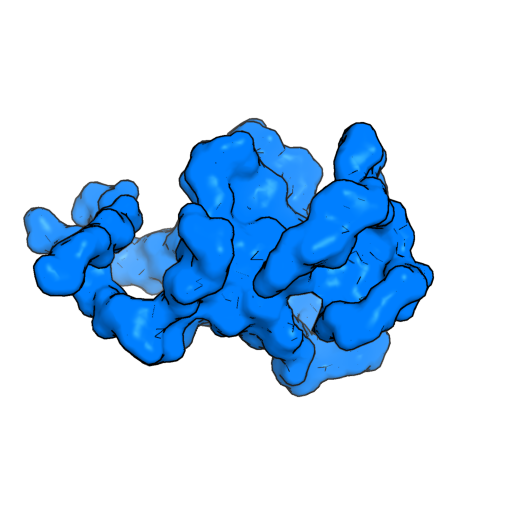32 1.00 92.81 72 LYS A N 1
ATOM 575 C CA . LYS A 1 72 ? 4.729 13.731 4.761 1.00 92.81 72 LYS A CA 1
ATOM 576 C C . LYS A 1 72 ? 5.136 13.165 3.400 1.00 92.81 72 LYS A C 1
ATOM 578 O O . LYS A 1 72 ? 4.319 12.548 2.715 1.00 92.81 72 LYS A O 1
ATOM 583 N N . TYR A 1 73 ? 6.404 13.341 3.042 1.00 93.44 73 TYR A N 1
ATOM 584 C CA . TYR A 1 73 ? 7.045 12.689 1.900 1.00 93.44 73 TYR A CA 1
ATOM 585 C C . TYR A 1 73 ? 8.183 11.811 2.410 1.00 93.44 73 TYR A C 1
ATOM 587 O O . TYR A 1 73 ? 8.967 12.241 3.256 1.00 93.44 73 TYR A O 1
ATOM 595 N N . LEU A 1 74 ? 8.273 10.584 1.910 1.00 90.81 74 LEU A N 1
ATOM 596 C CA . LEU A 1 74 ? 9.294 9.628 2.316 1.00 90.81 74 LEU A CA 1
ATOM 597 C C . LEU A 1 74 ? 10.218 9.338 1.153 1.00 90.81 74 LEU A C 1
ATOM 599 O O . LEU A 1 74 ? 9.790 8.795 0.139 1.00 90.81 74 LEU A O 1
ATOM 603 N N . ASN A 1 75 ? 11.493 9.654 1.348 1.00 89.94 75 ASN A N 1
ATOM 604 C CA . ASN A 1 75 ? 12.550 9.416 0.383 1.00 89.94 75 ASN A CA 1
ATOM 605 C C . ASN A 1 75 ? 13.431 8.253 0.862 1.00 89.94 75 ASN A C 1
ATOM 607 O O . ASN A 1 75 ? 14.205 8.398 1.810 1.00 89.94 75 ASN A O 1
ATOM 611 N N . PHE A 1 76 ? 13.280 7.093 0.229 1.00 83.31 76 PHE A N 1
ATOM 612 C CA . PHE A 1 76 ? 14.144 5.934 0.424 1.00 83.31 76 PHE A CA 1
ATOM 613 C C . PHE A 1 76 ? 14.764 5.504 -0.904 1.00 83.31 76 PHE A C 1
ATOM 615 O O . PHE A 1 76 ? 14.145 5.736 -1.942 1.00 83.31 76 PHE A O 1
ATOM 622 N N . PRO A 1 77 ? 15.922 4.815 -0.880 1.00 78.19 77 PRO A N 1
ATOM 623 C CA . PRO A 1 77 ? 16.642 4.438 -2.095 1.00 78.19 77 PRO A CA 1
ATOM 624 C C . PRO A 1 77 ? 15.753 3.778 -3.160 1.00 78.19 77 PRO A C 1
ATOM 626 O O . PRO A 1 77 ? 15.720 4.247 -4.291 1.00 78.19 77 PRO A O 1
ATOM 629 N N . SER A 1 78 ? 14.949 2.778 -2.779 1.00 84.94 78 SER A N 1
ATOM 630 C CA . SER A 1 78 ? 14.191 1.981 -3.754 1.00 84.94 78 SER A CA 1
ATOM 631 C C . SER A 1 78 ? 12.751 2.417 -4.016 1.00 84.94 78 SER A C 1
ATOM 633 O O . SER A 1 78 ? 12.183 2.040 -5.043 1.00 84.94 78 SER A O 1
ATOM 635 N N . VAL A 1 79 ? 12.137 3.155 -3.086 1.00 91.62 79 VAL A N 1
ATOM 636 C CA . VAL A 1 79 ? 10.721 3.544 -3.145 1.00 91.62 79 VAL A CA 1
ATOM 637 C C . VAL A 1 79 ? 10.537 4.890 -2.449 1.00 91.62 79 VAL A C 1
ATOM 639 O O . VAL A 1 79 ? 10.776 5.008 -1.246 1.00 91.62 79 VAL A O 1
ATOM 642 N N . GLN A 1 80 ? 10.048 5.892 -3.168 1.00 94.81 80 GLN A N 1
ATOM 643 C CA . GLN A 1 80 ? 9.725 7.212 -2.627 1.00 94.81 80 GLN A CA 1
ATOM 644 C C . GLN A 1 80 ? 8.253 7.532 -2.866 1.00 94.81 80 GLN A C 1
ATOM 646 O O . GLN A 1 80 ? 7.622 6.945 -3.745 1.00 94.81 80 GLN A O 1
ATOM 651 N N . GLY A 1 81 ? 7.685 8.408 -2.042 1.00 95.44 81 GLY A N 1
ATOM 652 C CA . GLY A 1 81 ? 6.313 8.852 -2.244 1.00 95.44 81 GLY A CA 1
ATOM 653 C C . GLY A 1 81 ? 5.700 9.591 -1.073 1.00 95.44 81 GLY A C 1
ATOM 654 O O . GLY A 1 81 ? 6.314 9.798 -0.023 1.00 95.44 81 GLY A O 1
ATOM 655 N N . ILE A 1 82 ? 4.443 9.963 -1.270 1.00 95.62 82 ILE A N 1
ATOM 656 C CA . ILE A 1 82 ? 3.647 10.730 -0.317 1.00 95.62 82 ILE A CA 1
ATOM 657 C C . ILE A 1 82 ? 2.923 9.763 0.624 1.00 95.62 82 ILE A C 1
ATOM 659 O O . ILE A 1 82 ? 2.439 8.709 0.204 1.00 95.62 82 ILE A O 1
ATOM 663 N N . VAL A 1 83 ? 2.835 10.125 1.904 1.00 95.31 83 VAL A N 1
ATOM 664 C CA . VAL A 1 83 ? 1.986 9.413 2.867 1.00 95.31 83 VAL A CA 1
ATOM 665 C C . VAL A 1 83 ? 0.560 9.936 2.750 1.00 95.31 83 VAL A C 1
ATOM 667 O O . VAL A 1 83 ? 0.321 11.136 2.884 1.00 95.31 83 VAL A O 1
ATOM 670 N N . GLY A 1 84 ? -0.383 9.031 2.515 1.00 95.62 84 GLY A N 1
ATOM 671 C CA . GLY A 1 84 ? -1.817 9.292 2.554 1.00 95.62 84 GLY A CA 1
ATOM 672 C C . GLY A 1 84 ? -2.493 8.481 3.649 1.00 95.62 84 GLY A C 1
ATOM 673 O O . GLY A 1 84 ? -1.918 7.531 4.175 1.00 95.62 84 GLY A O 1
ATOM 674 N N . VAL A 1 85 ? -3.722 8.859 3.979 1.00 95.94 85 VAL A N 1
ATOM 675 C CA . VAL A 1 85 ? -4.605 8.107 4.869 1.00 95.94 85 VAL A CA 1
ATOM 676 C C . VAL A 1 85 ? -5.838 7.709 4.082 1.00 95.94 85 VAL A C 1
ATOM 678 O O . VAL A 1 85 ? -6.525 8.574 3.539 1.00 95.94 85 VAL A O 1
ATOM 681 N N . ASP A 1 86 ? -6.156 6.420 4.052 1.00 97.19 86 ASP A N 1
ATOM 682 C CA . ASP A 1 86 ? -7.400 5.944 3.450 1.00 97.19 86 ASP A CA 1
ATOM 683 C C . ASP A 1 86 ? -7.933 4.701 4.164 1.00 97.19 86 ASP A C 1
ATOM 685 O O . ASP A 1 86 ? -7.246 4.085 4.980 1.00 97.19 86 ASP A O 1
ATOM 689 N N . THR A 1 87 ? -9.179 4.344 3.869 1.00 96.62 87 THR A N 1
ATOM 690 C CA . THR A 1 87 ? -9.796 3.091 4.291 1.00 96.62 87 THR A CA 1
ATOM 691 C C . THR A 1 87 ? -9.104 1.925 3.596 1.00 96.62 87 THR A C 1
ATOM 693 O O . THR A 1 87 ? -9.121 1.840 2.375 1.00 96.62 87 THR A O 1
ATOM 696 N N . VAL A 1 88 ? -8.533 1.005 4.361 1.00 95.69 88 VAL A N 1
ATOM 697 C CA . VAL A 1 88 ? -7.893 -0.211 3.856 1.00 95.69 88 VAL A CA 1
ATOM 698 C C . VAL A 1 88 ? -8.620 -1.417 4.422 1.00 95.69 88 VAL A C 1
ATOM 700 O O . VAL A 1 88 ? -8.900 -1.467 5.624 1.00 95.69 88 VAL A O 1
ATOM 703 N N . GLN A 1 89 ? -8.912 -2.384 3.557 1.00 92.94 89 GLN A N 1
ATOM 704 C CA . GLN A 1 89 ? -9.452 -3.679 3.946 1.00 92.94 89 GLN A CA 1
ATOM 705 C C . GLN A 1 89 ? -8.371 -4.757 3.858 1.00 92.94 89 GLN A C 1
ATOM 707 O O . GLN A 1 89 ? -7.573 -4.776 2.920 1.00 92.94 89 GLN A O 1
ATOM 712 N N . PHE A 1 90 ? -8.346 -5.669 4.828 1.00 88.31 90 PHE A N 1
ATOM 713 C CA . PHE A 1 90 ? -7.379 -6.764 4.864 1.00 88.31 90 PHE A CA 1
ATOM 714 C C . PHE A 1 90 ? -8.057 -8.092 5.187 1.00 88.31 90 PHE A C 1
ATOM 716 O O . PHE A 1 90 ? -8.624 -8.253 6.268 1.00 88.31 90 PHE A O 1
ATOM 723 N N . ALA A 1 91 ? -7.986 -9.033 4.237 1.00 79.00 91 ALA A N 1
ATOM 724 C CA . ALA A 1 91 ? -8.447 -10.420 4.362 1.00 79.00 91 ALA A CA 1
ATOM 725 C C . ALA A 1 91 ? -9.891 -10.596 4.892 1.00 79.00 91 ALA A C 1
ATOM 727 O O . ALA A 1 91 ? -10.197 -11.589 5.541 1.00 79.00 91 ALA A O 1
ATOM 728 N N . GLY A 1 92 ? -10.770 -9.600 4.705 1.00 76.50 92 GLY A N 1
ATOM 729 C CA . GLY A 1 92 ? -12.103 -9.570 5.330 1.00 76.50 92 GLY A CA 1
ATOM 730 C C . GLY A 1 92 ? -12.092 -9.491 6.868 1.00 76.50 92 GLY A C 1
ATOM 731 O O . GLY A 1 92 ? -13.149 -9.478 7.493 1.00 76.50 92 GLY A O 1
ATOM 732 N N . LEU A 1 93 ? -10.911 -9.415 7.486 1.00 71.44 93 LEU A N 1
ATOM 733 C CA . LEU A 1 93 ? -10.702 -9.389 8.934 1.00 71.44 93 LEU A CA 1
ATOM 734 C C . LEU A 1 93 ? -10.802 -7.979 9.501 1.00 71.44 93 LEU A C 1
ATOM 736 O O . LEU A 1 93 ? -11.160 -7.794 10.664 1.00 71.44 93 LEU A O 1
ATOM 740 N N . SER A 1 94 ? -10.418 -6.981 8.707 1.00 79.38 94 SER A N 1
ATOM 741 C CA . SER A 1 94 ? -10.418 -5.595 9.143 1.00 79.38 94 SER A CA 1
ATOM 742 C C . SER A 1 94 ? -10.722 -4.632 8.012 1.00 79.38 94 SER A C 1
ATOM 744 O O . SER A 1 94 ? -10.381 -4.861 6.852 1.00 79.38 94 SER A O 1
ATOM 746 N N . GLN A 1 95 ? -11.348 -3.527 8.402 1.00 89.19 95 GLN A N 1
ATOM 747 C CA . GLN A 1 95 ? -11.467 -2.309 7.625 1.00 89.19 95 GLN A CA 1
ATOM 748 C C . GLN A 1 95 ? -11.079 -1.155 8.549 1.00 89.19 95 GLN A C 1
ATOM 750 O O . GLN A 1 95 ? -11.712 -0.952 9.586 1.00 89.19 95 GLN A O 1
ATOM 755 N N . ALA A 1 96 ? -10.020 -0.425 8.213 1.00 91.56 96 ALA A N 1
ATOM 756 C CA . ALA A 1 96 ? -9.510 0.658 9.051 1.00 91.56 96 ALA A CA 1
ATOM 757 C C . ALA A 1 96 ? -8.957 1.800 8.200 1.00 91.56 96 ALA A C 1
ATOM 759 O O . ALA A 1 96 ? -8.449 1.568 7.107 1.00 91.56 96 ALA A O 1
ATOM 760 N N . LYS A 1 97 ? -9.020 3.034 8.713 1.00 93.56 97 LYS A N 1
ATOM 761 C CA . LYS A 1 97 ? -8.273 4.151 8.126 1.00 93.56 97 LYS A CA 1
ATOM 762 C C . LYS A 1 97 ? -6.809 4.040 8.533 1.00 93.56 97 LYS A C 1
ATOM 764 O O . LYS A 1 97 ? -6.513 4.110 9.725 1.00 93.56 97 LYS A O 1
ATOM 769 N N . LEU A 1 98 ? -5.920 3.851 7.565 1.00 92.75 98 LEU A N 1
ATOM 770 C CA . LEU A 1 98 ? -4.495 3.625 7.800 1.00 92.75 98 LEU A CA 1
ATOM 771 C C . LEU A 1 98 ? -3.651 4.601 6.991 1.00 92.75 98 LEU A C 1
ATOM 773 O O . LEU A 1 98 ? -4.008 4.957 5.869 1.00 92.75 98 LEU A O 1
ATOM 777 N N . GLU A 1 99 ? -2.524 5.005 7.574 1.00 93.88 99 GLU A N 1
ATOM 778 C CA . GLU A 1 99 ? -1.449 5.658 6.832 1.00 93.88 99 GLU A CA 1
ATOM 779 C C . GLU A 1 99 ? -0.757 4.626 5.929 1.00 93.88 99 GLU A C 1
ATOM 781 O O . GLU A 1 99 ? -0.442 3.518 6.366 1.00 93.88 99 GLU A O 1
ATOM 786 N N . PHE A 1 100 ? -0.504 4.993 4.678 1.00 94.69 100 PHE A N 1
ATOM 787 C CA . PHE A 1 100 ? 0.331 4.233 3.750 1.00 94.69 100 PHE A CA 1
ATOM 788 C C . PHE A 1 100 ? 1.000 5.184 2.762 1.00 94.69 100 PHE A C 1
ATOM 790 O O . PHE A 1 100 ? 0.527 6.295 2.510 1.00 94.69 100 PHE A O 1
ATOM 797 N N . ARG A 1 101 ? 2.113 4.750 2.175 1.00 94.88 101 ARG A N 1
ATOM 798 C CA . ARG A 1 101 ? 2.784 5.499 1.111 1.00 94.88 101 ARG A CA 1
ATOM 799 C C . ARG A 1 101 ? 2.205 5.101 -0.245 1.00 94.88 101 ARG A C 1
ATOM 801 O O . ARG A 1 101 ? 2.243 3.929 -0.606 1.00 94.88 101 ARG A O 1
ATOM 808 N N . PHE A 1 102 ? 1.732 6.060 -1.029 1.00 95.50 102 PHE A N 1
ATOM 809 C CA . PHE A 1 102 ? 1.520 5.836 -2.460 1.00 95.50 102 PHE A CA 1
ATOM 810 C C . PHE A 1 102 ? 2.771 6.319 -3.195 1.00 95.50 102 PHE A C 1
ATOM 812 O O . PHE A 1 102 ? 3.110 7.503 -3.182 1.00 95.50 102 PHE A O 1
ATOM 819 N N . ALA A 1 103 ? 3.519 5.360 -3.733 1.00 96.06 103 ALA A N 1
ATOM 820 C CA . ALA A 1 103 ? 4.871 5.560 -4.224 1.00 96.06 103 ALA A CA 1
ATOM 821 C C . ALA A 1 103 ? 4.881 6.141 -5.639 1.00 96.06 103 ALA A C 1
ATOM 823 O O . ALA A 1 103 ? 4.363 5.504 -6.555 1.00 96.06 103 ALA A O 1
ATOM 824 N N . ASP A 1 104 ? 5.474 7.323 -5.805 1.00 95.75 104 ASP A N 1
ATOM 825 C CA . ASP A 1 104 ? 5.606 8.028 -7.086 1.00 95.75 104 ASP A CA 1
ATOM 826 C C . ASP A 1 104 ? 6.948 7.767 -7.785 1.00 95.75 104 ASP A C 1
ATOM 828 O O . ASP A 1 104 ? 7.052 7.916 -9.002 1.00 95.75 104 ASP A O 1
ATOM 832 N N . ILE A 1 105 ? 7.954 7.311 -7.036 1.00 95.50 105 ILE A N 1
ATOM 833 C CA . ILE A 1 105 ? 9.241 6.852 -7.558 1.00 95.50 105 ILE A CA 1
ATOM 834 C C . ILE A 1 105 ? 9.479 5.432 -7.048 1.00 95.50 105 ILE A C 1
ATOM 836 O O . ILE A 1 105 ? 9.482 5.181 -5.844 1.00 95.50 105 ILE A O 1
ATOM 840 N N . ILE A 1 106 ? 9.696 4.495 -7.970 1.00 94.88 106 ILE A N 1
ATOM 841 C CA . ILE A 1 106 ? 9.976 3.087 -7.674 1.00 94.88 106 ILE A CA 1
ATOM 842 C C . ILE A 1 106 ? 11.122 2.646 -8.583 1.00 94.88 106 ILE A C 1
ATOM 844 O O . ILE A 1 106 ? 11.045 2.824 -9.797 1.00 94.88 106 ILE A O 1
ATOM 848 N N . GLU A 1 107 ? 12.176 2.058 -8.020 1.00 94.31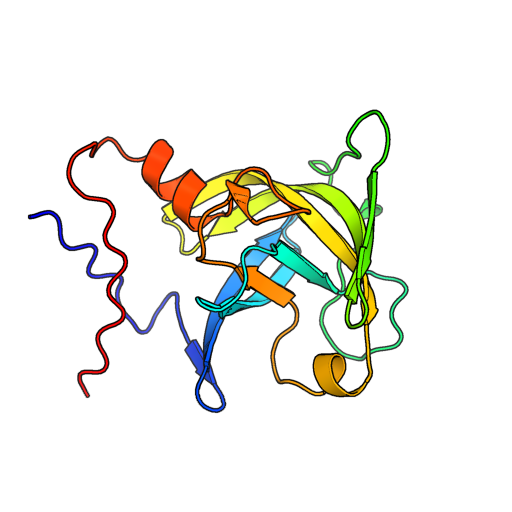 107 GLU A N 1
ATOM 849 C CA . GLU A 1 107 ? 13.260 1.485 -8.823 1.00 94.31 107 GLU A CA 1
ATOM 850 C C . GLU A 1 107 ? 12.745 0.371 -9.748 1.00 94.31 107 GLU A C 1
ATOM 852 O O . GLU A 1 107 ? 11.925 -0.460 -9.348 1.00 94.31 107 GLU A O 1
ATOM 857 N N . ASN A 1 108 ? 13.290 0.288 -10.965 1.00 92.38 108 ASN A N 1
ATOM 858 C CA . ASN A 1 108 ? 12.862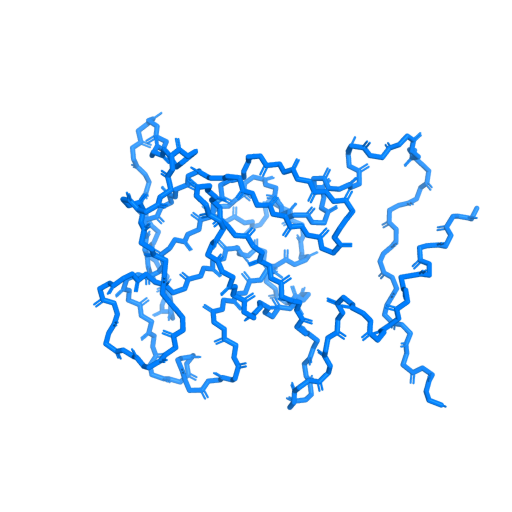 -0.682 -11.982 1.00 92.38 108 ASN A CA 1
ATOM 859 C C . ASN A 1 108 ? 12.883 -2.134 -11.480 1.00 92.38 108 ASN A C 1
ATOM 861 O O . ASN A 1 108 ? 11.981 -2.908 -11.790 1.00 92.38 108 ASN A O 1
ATOM 865 N N . GLN A 1 109 ? 13.883 -2.497 -10.673 1.00 90.75 109 GLN A N 1
ATOM 866 C CA . GLN A 1 109 ? 13.995 -3.828 -10.070 1.00 90.75 109 GLN A CA 1
ATOM 867 C C . GLN A 1 109 ? 12.831 -4.140 -9.119 1.00 90.75 109 GLN A C 1
ATOM 869 O O . GLN A 1 109 ? 12.250 -5.221 -9.181 1.00 90.75 109 GLN A O 1
ATOM 874 N N . THR A 1 110 ? 12.420 -3.175 -8.296 1.00 90.00 110 THR A N 1
ATOM 875 C CA . THR A 1 110 ? 11.249 -3.293 -7.419 1.00 90.00 110 THR A CA 1
ATOM 876 C C . THR A 1 110 ? 9.972 -3.360 -8.253 1.00 90.00 110 THR A C 1
ATOM 878 O O . THR A 1 110 ? 9.122 -4.221 -8.032 1.00 90.00 110 THR A O 1
ATOM 881 N N . LEU A 1 111 ? 9.868 -2.516 -9.283 1.00 91.44 111 LEU A N 1
ATOM 882 C CA . LEU A 1 111 ? 8.716 -2.476 -10.177 1.00 91.44 111 LEU A CA 1
ATOM 883 C C . LEU A 1 111 ? 8.564 -3.753 -11.027 1.00 91.44 111 LEU A C 1
ATOM 885 O O . LEU A 1 111 ? 7.447 -4.065 -11.428 1.00 91.44 111 LEU A O 1
ATOM 889 N N . ALA A 1 112 ? 9.631 -4.521 -11.261 1.00 91.12 112 ALA A N 1
ATOM 890 C CA . ALA A 1 112 ? 9.595 -5.768 -12.032 1.00 91.12 112 ALA A CA 1
ATOM 891 C C . ALA A 1 112 ? 8.981 -6.969 -11.279 1.00 91.12 112 ALA A C 1
ATOM 893 O O . ALA A 1 112 ? 8.629 -7.976 -11.898 1.00 91.12 112 ALA A O 1
ATOM 894 N N . HIS A 1 113 ? 8.836 -6.890 -9.952 1.00 90.38 113 HIS A N 1
ATOM 895 C CA . HIS A 1 113 ? 8.245 -7.966 -9.150 1.00 90.38 113 HIS A CA 1
ATOM 896 C C . HIS A 1 113 ? 6.733 -8.116 -9.404 1.00 90.38 113 HIS A C 1
ATOM 898 O O . HIS A 1 113 ? 6.090 -7.155 -9.809 1.00 90.38 113 HIS A O 1
ATOM 904 N N . PRO A 1 114 ? 6.107 -9.280 -9.156 1.00 89.81 114 PRO A N 1
ATOM 905 C CA . PRO A 1 114 ? 4.689 -9.514 -9.461 1.00 89.81 114 PRO A CA 1
ATOM 906 C C . PRO A 1 114 ? 3.721 -9.018 -8.363 1.00 89.81 114 PRO A C 1
ATOM 908 O O . PRO A 1 114 ? 2.699 -9.652 -8.130 1.00 89.81 114 PRO A O 1
ATOM 911 N N . PHE A 1 115 ? 4.053 -7.932 -7.661 1.00 91.75 115 PHE A N 1
ATOM 912 C CA . PHE A 1 115 ? 3.195 -7.289 -6.657 1.00 91.75 115 PHE A CA 1
ATOM 913 C C . PHE A 1 115 ? 3.048 -5.792 -6.956 1.00 91.75 115 PHE A C 1
ATOM 915 O O . PHE A 1 115 ? 3.913 -5.186 -7.597 1.00 91.75 115 PHE A O 1
ATOM 922 N N . ASP A 1 116 ? 1.984 -5.183 -6.448 1.00 94.44 116 ASP A N 1
ATOM 923 C CA . ASP A 1 116 ? 1.636 -3.774 -6.680 1.00 94.44 116 ASP A CA 1
ATOM 924 C C . ASP A 1 116 ? 1.996 -2.869 -5.492 1.00 94.44 116 ASP A C 1
ATOM 926 O O . ASP A 1 116 ? 1.965 -1.636 -5.594 1.00 94.44 116 ASP A O 1
ATOM 930 N N . GLY A 1 117 ? 2.354 -3.498 -4.372 1.00 94.12 117 GLY A N 1
ATOM 931 C CA . GLY A 1 117 ? 2.749 -2.870 -3.123 1.00 94.12 117 GLY A CA 1
ATOM 932 C C . GLY A 1 117 ? 3.357 -3.865 -2.137 1.00 94.12 117 GLY A C 1
ATOM 933 O O . GLY A 1 117 ? 3.386 -5.072 -2.385 1.00 94.12 117 GLY A O 1
ATOM 934 N N . ILE A 1 118 ? 3.817 -3.355 -0.997 1.00 93.38 118 ILE A N 1
ATOM 935 C CA . ILE A 1 118 ? 4.321 -4.153 0.127 1.00 93.38 118 ILE A CA 1
ATOM 936 C C . ILE A 1 118 ? 3.575 -3.747 1.390 1.00 93.38 118 ILE A C 1
ATOM 938 O O . ILE A 1 118 ? 3.384 -2.561 1.647 1.00 93.38 118 ILE A O 1
ATOM 942 N N . MET A 1 119 ? 3.222 -4.738 2.199 1.00 92.56 119 MET A N 1
ATOM 943 C CA . MET A 1 119 ? 2.794 -4.603 3.580 1.00 92.56 119 MET A CA 1
ATOM 944 C C . MET A 1 119 ? 3.842 -5.248 4.484 1.00 92.56 119 MET A C 1
ATOM 946 O O . MET A 1 119 ? 3.971 -6.471 4.573 1.00 92.56 119 MET A O 1
ATOM 950 N N . GLY A 1 120 ? 4.597 -4.394 5.162 1.00 89.44 120 GLY A N 1
ATOM 951 C CA . GLY A 1 120 ? 5.575 -4.791 6.150 1.00 89.44 120 GLY A CA 1
ATOM 952 C C . GLY A 1 120 ? 4.936 -5.370 7.409 1.00 89.44 120 GLY A C 1
ATOM 953 O O . GLY A 1 120 ? 4.029 -4.773 7.990 1.00 89.44 120 GLY A O 1
ATOM 954 N N . LEU A 1 121 ? 5.428 -6.530 7.832 1.00 86.50 121 LEU A N 1
ATOM 955 C CA . LEU A 1 121 ? 4.983 -7.275 9.009 1.00 86.50 121 LEU A CA 1
ATOM 956 C C . LEU A 1 121 ? 5.959 -7.168 10.186 1.00 86.50 121 LEU A C 1
ATOM 958 O O . LEU A 1 121 ? 5.690 -7.726 11.249 1.00 86.50 121 LEU A O 1
ATOM 962 N N . THR A 1 122 ? 7.085 -6.471 10.019 1.00 80.75 122 THR A N 1
ATOM 963 C CA . THR A 1 122 ? 7.968 -6.143 11.144 1.00 80.75 122 THR A CA 1
ATOM 964 C C . THR A 1 122 ? 7.302 -5.111 12.075 1.00 80.75 122 THR A C 1
ATOM 966 O O . THR A 1 122 ? 6.272 -4.519 11.750 1.00 80.75 122 THR A O 1
ATOM 969 N N . PHE A 1 123 ? 7.903 -4.897 13.246 1.00 74.81 123 PHE A N 1
ATOM 970 C CA . PHE A 1 123 ? 7.496 -3.925 14.263 1.00 74.81 123 PHE A CA 1
ATOM 971 C C . PHE A 1 123 ? 7.210 -2.521 13.679 1.00 74.81 123 PHE A C 1
ATOM 973 O O . PHE A 1 123 ? 8.077 -1.979 12.984 1.00 74.81 123 PHE A O 1
ATOM 980 N N . PRO A 1 124 ? 6.037 -1.902 13.942 1.00 71.50 124 PRO A N 1
ATOM 981 C CA . PRO A 1 124 ? 5.684 -0.587 13.395 1.00 71.50 124 PRO A CA 1
ATOM 982 C C . PRO A 1 124 ? 6.615 0.537 13.803 1.00 71.50 124 PRO A C 1
ATOM 984 O O . PRO A 1 124 ? 6.718 1.520 13.082 1.00 71.50 124 PRO A O 1
ATOM 987 N N . GLU A 1 125 ? 7.307 0.401 14.933 1.00 74.56 125 GLU A N 1
ATOM 988 C CA . GLU A 1 125 ? 8.308 1.360 15.398 1.00 74.56 125 GLU A CA 1
ATOM 989 C C . GLU A 1 125 ? 9.456 1.520 14.389 1.00 74.56 125 GLU A C 1
ATOM 991 O O . GLU A 1 125 ? 10.159 2.528 14.398 1.00 74.56 125 GLU A O 1
ATOM 996 N N . LEU A 1 126 ? 9.637 0.540 13.498 1.00 74.50 126 LEU A N 1
ATOM 997 C CA . LEU A 1 126 ? 10.606 0.578 12.405 1.00 74.50 126 LEU A CA 1
ATOM 998 C C . LEU A 1 126 ? 10.015 1.134 11.100 1.00 74.50 126 LEU A C 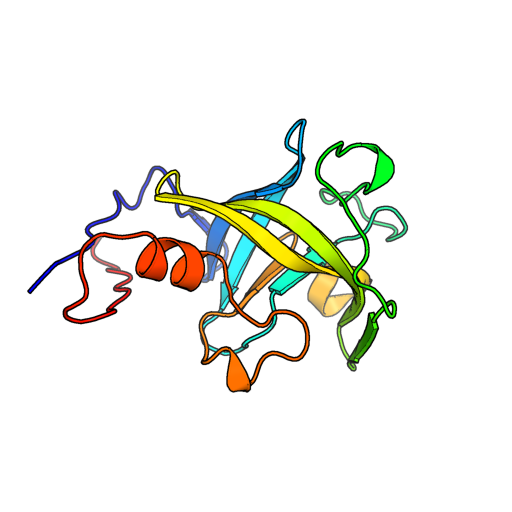1
ATOM 1000 O O . LEU A 1 126 ? 10.755 1.359 10.140 1.00 74.50 126 LEU A O 1
ATOM 1004 N N . SER A 1 127 ? 8.698 1.341 11.035 1.00 73.75 127 SER A N 1
ATOM 1005 C CA . SER A 1 127 ? 8.036 1.904 9.862 1.00 73.75 127 SER A CA 1
ATOM 1006 C C . SER A 1 127 ? 8.220 3.411 9.830 1.00 73.75 127 SER A C 1
ATOM 1008 O O . SER A 1 127 ? 7.961 4.108 10.809 1.00 73.75 127 SER A O 1
ATOM 1010 N N . LYS A 1 128 ? 8.608 3.944 8.669 1.00 69.56 128 LYS A N 1
ATOM 1011 C CA . LYS A 1 128 ? 8.636 5.402 8.468 1.00 69.56 128 LYS A CA 1
ATOM 1012 C C . LYS A 1 128 ? 7.366 5.933 7.806 1.00 69.56 128 LYS A C 1
ATOM 1014 O O . LYS A 1 128 ? 7.188 7.145 7.734 1.00 69.56 128 LYS A O 1
ATOM 1019 N N . SER A 1 129 ? 6.511 5.038 7.303 1.00 66.12 129 SER A N 1
ATOM 1020 C CA . SER A 1 129 ? 5.306 5.363 6.526 1.00 66.12 129 SER A CA 1
ATOM 1021 C C . SER A 1 129 ? 4.005 5.163 7.270 1.00 66.12 129 SER A C 1
ATOM 1023 O O . SER A 1 129 ? 3.076 5.933 7.045 1.00 66.12 129 SER A O 1
ATOM 1025 N N . ALA A 1 130 ? 3.943 4.168 8.146 1.00 63.31 130 ALA A N 1
ATOM 1026 C CA . ALA A 1 130 ? 2.714 3.800 8.811 1.00 63.31 130 ALA A CA 1
ATOM 1027 C C . ALA A 1 130 ? 2.978 3.542 10.287 1.00 63.31 130 ALA A C 1
ATOM 1029 O O . ALA A 1 130 ? 3.758 2.673 10.654 1.00 63.31 130 ALA A O 1
ATOM 1030 N N . THR A 1 131 ? 2.244 4.232 11.149 1.00 66.56 131 THR A N 1
ATOM 1031 C CA . THR A 1 131 ? 2.221 3.909 12.584 1.00 66.56 131 THR A CA 1
ATOM 1032 C C . THR A 1 131 ? 1.632 2.521 12.869 1.00 66.56 131 THR A C 1
ATOM 1034 O O . THR A 1 131 ? 1.839 1.974 13.952 1.00 66.56 131 THR A O 1
ATOM 1037 N N . LYS A 1 132 ? 0.892 1.932 11.915 1.00 81.00 132 LYS A N 1
ATOM 1038 C CA . LYS A 1 132 ? 0.268 0.611 12.045 1.00 81.00 132 LYS A CA 1
ATOM 1039 C C . LYS A 1 132 ? 0.001 -0.028 10.680 1.00 81.00 132 LYS A C 1
ATOM 1041 O O . LYS A 1 132 ? -0.611 0.600 9.821 1.00 81.00 132 LYS A O 1
ATOM 1046 N N . ASN A 1 133 ? 0.399 -1.289 10.501 1.00 86.25 133 ASN A N 1
ATOM 1047 C CA . ASN A 1 133 ? 0.031 -2.068 9.316 1.00 86.25 133 ASN A CA 1
ATOM 1048 C C . ASN A 1 133 ? -1.397 -2.666 9.445 1.00 86.25 133 ASN A C 1
ATOM 1050 O O . ASN A 1 133 ? -1.940 -2.762 10.553 1.00 86.25 133 ASN A O 1
ATOM 1054 N N . PRO A 1 134 ? -2.016 -3.105 8.335 1.00 86.94 134 PRO A N 1
ATOM 1055 C CA . PRO A 1 134 ? -3.372 -3.666 8.336 1.00 86.94 134 PRO A CA 1
ATOM 1056 C C . PRO A 1 134 ? -3.599 -4.885 9.246 1.00 86.94 134 PRO A C 1
ATOM 1058 O O . PRO A 1 134 ? -4.669 -5.006 9.848 1.00 86.94 134 PRO A O 1
ATOM 1061 N N . LEU A 1 135 ? -2.599 -5.758 9.409 1.00 84.38 135 LEU A N 1
ATOM 1062 C CA . LEU A 1 135 ? -2.677 -6.924 10.298 1.00 84.38 135 LEU A CA 1
ATOM 1063 C C . LEU A 1 135 ? -2.757 -6.473 11.758 1.00 84.38 135 LEU A C 1
ATOM 1065 O O . LEU A 1 135 ? -3.571 -6.973 12.526 1.00 84.38 135 LEU A O 1
ATOM 1069 N N . MET A 1 136 ? -1.956 -5.485 12.146 1.00 81.06 136 MET A N 1
ATOM 1070 C CA . MET A 1 136 ? -1.996 -4.935 13.497 1.00 81.06 136 MET A CA 1
ATOM 1071 C C . MET A 1 136 ? -3.289 -4.181 13.775 1.00 81.06 136 MET A C 1
ATOM 1073 O O . MET A 1 136 ? -3.822 -4.284 14.877 1.00 81.06 136 MET A O 1
ATOM 1077 N N . ALA A 1 137 ? -3.837 -3.489 12.775 1.00 83.88 137 ALA A N 1
ATOM 1078 C CA . ALA A 1 137 ? -5.167 -2.902 12.876 1.00 83.88 137 ALA A CA 1
ATOM 1079 C C . ALA A 1 137 ? -6.247 -3.977 13.080 1.00 83.88 137 ALA A C 1
ATOM 1081 O O . ALA A 1 137 ? -7.126 -3.807 13.923 1.00 83.88 137 ALA A O 1
ATOM 1082 N N . ALA A 1 138 ? -6.151 -5.110 12.375 1.00 81.19 138 ALA A N 1
ATOM 1083 C CA . ALA A 1 138 ? -7.052 -6.246 12.571 1.00 81.19 138 ALA A CA 1
ATOM 1084 C C . ALA A 1 138 ? -6.948 -6.826 13.986 1.00 81.19 138 ALA A C 1
ATOM 1086 O O . ALA A 1 138 ? -7.961 -7.067 14.638 1.00 81.19 138 ALA A O 1
ATOM 1087 N N . ILE A 1 139 ? -5.724 -7.001 14.482 1.00 78.81 139 ILE A N 1
ATOM 1088 C CA . ILE A 1 139 ? -5.477 -7.540 15.817 1.00 78.81 139 ILE A CA 1
ATOM 1089 C C . ILE A 1 139 ? -6.026 -6.609 16.903 1.00 78.81 139 ILE A C 1
ATOM 1091 O O . ILE A 1 139 ? -6.673 -7.087 17.832 1.00 78.81 139 ILE A O 1
ATOM 1095 N N . ASP A 1 140 ? -5.796 -5.300 16.803 1.00 78.19 140 ASP A N 1
ATOM 1096 C CA . ASP A 1 140 ? -6.262 -4.344 17.815 1.00 78.19 140 ASP A CA 1
ATOM 1097 C C . ASP A 1 140 ? -7.790 -4.196 17.826 1.00 78.19 140 ASP A C 1
ATOM 1099 O O . ASP A 1 140 ? -8.376 -3.963 18.882 1.00 78.19 140 ASP A O 1
ATOM 1103 N N . ASN A 1 141 ? -8.435 -4.388 16.672 1.00 72.62 141 ASN A N 1
ATOM 1104 C CA . ASN A 1 141 ? -9.893 -4.436 16.555 1.00 72.62 141 ASN A CA 1
ATOM 1105 C C . ASN A 1 141 ? -10.483 -5.795 16.975 1.00 72.62 141 ASN A C 1
ATOM 1107 O O . ASN A 1 141 ? -11.698 -5.918 17.146 1.00 72.62 141 ASN A O 1
ATOM 1111 N N . SER A 1 142 ? -9.650 -6.823 17.154 1.00 67.50 142 SER A N 1
ATOM 1112 C CA . SER A 1 142 ? -10.098 -8.131 17.623 1.00 67.50 142 SER A CA 1
ATOM 1113 C C . SER A 1 142 ? -10.321 -8.118 19.139 1.00 67.50 142 SER A C 1
ATOM 1115 O O . SER A 1 142 ? -9.577 -7.508 19.906 1.00 67.50 142 SER A O 1
ATOM 1117 N N . LYS A 1 143 ? -11.336 -8.847 19.615 1.00 59.34 143 LYS A N 1
ATOM 1118 C CA . LYS A 1 143 ? -11.629 -8.985 21.055 1.00 59.34 143 LYS A CA 1
ATOM 1119 C C . LYS A 1 143 ? -10.568 -9.795 21.826 1.00 59.34 143 LYS A C 1
ATOM 1121 O O . LYS A 1 143 ? -10.713 -9.990 23.032 1.00 59.34 143 LYS A O 1
ATOM 1126 N N . TYR A 1 144 ? -9.516 -10.282 21.167 1.00 53.03 144 TYR A N 1
ATOM 1127 C CA . TYR A 1 144 ? -8.602 -11.284 21.708 1.00 53.03 144 TYR A CA 1
ATOM 1128 C C . TYR A 1 144 ? -7.226 -10.671 22.012 1.00 53.03 144 TYR A C 1
ATOM 1130 O O . TYR A 1 144 ? -6.378 -10.505 21.144 1.00 53.03 144 TYR A O 1
ATOM 1138 N N . LYS A 1 145 ? -7.002 -10.340 23.292 1.00 53.94 145 LYS A N 1
ATOM 1139 C CA . LYS A 1 145 ? -5.768 -9.713 23.814 1.00 53.94 145 LYS A CA 1
ATOM 1140 C C . LYS A 1 145 ? -4.616 -10.689 24.115 1.00 53.94 145 LYS A C 1
ATOM 1142 O O . LYS A 1 145 ? -3.603 -10.267 24.666 1.00 53.94 145 LYS A O 1
ATOM 1147 N N . LEU A 1 146 ? -4.747 -11.981 23.812 1.00 51.62 146 LEU A N 1
ATOM 1148 C CA . LEU A 1 146 ? -3.814 -13.010 24.289 1.00 51.62 146 LEU A CA 1
ATOM 1149 C C . LEU A 1 146 ? -3.120 -13.713 23.115 1.00 51.62 146 LEU A C 1
ATOM 1151 O O . LEU A 1 146 ? -3.724 -14.535 22.435 1.00 51.62 146 LEU A O 1
ATOM 1155 N N . LEU A 1 147 ? -1.836 -13.377 22.946 1.00 51.56 147 LEU A N 1
ATOM 1156 C CA . LEU A 1 147 ? -0.903 -13.770 21.879 1.00 51.56 147 LEU A CA 1
ATOM 1157 C C . LEU A 1 147 ? -1.282 -13.331 20.453 1.00 51.56 147 LEU A C 1
ATOM 1159 O O . LEU A 1 147 ? -2.256 -13.780 19.860 1.00 51.56 147 LEU A O 1
ATOM 1163 N N . LYS A 1 148 ? -0.417 -12.487 19.879 1.00 66.31 148 LYS A N 1
ATOM 1164 C CA . LYS A 1 148 ? -0.485 -11.981 18.505 1.00 66.31 148 LYS A CA 1
ATOM 1165 C C . LYS A 1 148 ? 0.455 -12.813 17.620 1.00 66.31 148 LYS A C 1
ATOM 1167 O O . LYS A 1 148 ? 1.594 -12.414 17.408 1.00 66.31 148 LYS A O 1
ATOM 1172 N N . ILE A 1 149 ? 0.020 -13.993 17.171 1.00 63.06 149 ILE A N 1
ATOM 1173 C CA . ILE A 1 149 ? 0.813 -14.846 16.268 1.00 63.06 149 ILE A CA 1
ATOM 1174 C C . ILE A 1 149 ? 0.153 -14.863 14.888 1.00 63.06 149 ILE A C 1
ATOM 1176 O O . ILE A 1 149 ? -1.026 -15.192 14.769 1.00 63.06 149 ILE A O 1
ATOM 1180 N N . PHE A 1 150 ? 0.930 -14.542 13.854 1.00 67.44 150 PHE A N 1
ATOM 1181 C CA . PHE A 1 150 ? 0.580 -14.797 12.460 1.00 67.44 150 PHE A CA 1
ATOM 1182 C C . PHE A 1 150 ? 1.416 -15.984 11.981 1.00 67.44 150 PHE A C 1
ATOM 1184 O O . PHE A 1 150 ? 2.638 -15.881 11.891 1.00 67.44 150 PHE A O 1
ATOM 1191 N N . ILE A 1 151 ? 0.764 -17.124 11.757 1.00 69.12 151 ILE A N 1
ATOM 1192 C CA . ILE A 1 151 ? 1.410 -18.336 11.250 1.00 69.12 151 ILE A CA 1
ATOM 1193 C C . ILE A 1 151 ? 1.020 -18.465 9.791 1.00 69.12 151 ILE A C 1
ATOM 1195 O O . ILE A 1 151 ? -0.165 -18.484 9.464 1.00 69.12 151 ILE A O 1
ATOM 1199 N N . VAL A 1 152 ? 2.025 -18.577 8.935 1.00 67.12 152 VAL A N 1
ATOM 1200 C CA . VAL A 1 152 ? 1.829 -19.044 7.572 1.00 67.12 152 VAL A CA 1
ATOM 1201 C C . VAL A 1 152 ? 2.245 -20.503 7.563 1.00 67.12 152 VAL A C 1
ATOM 1203 O O . VAL A 1 152 ? 3.433 -20.808 7.657 1.00 67.12 152 VAL A O 1
ATOM 1206 N N . ASP A 1 153 ? 1.256 -21.390 7.553 1.00 65.31 153 ASP A N 1
ATOM 1207 C CA . ASP A 1 153 ? 1.506 -22.817 7.415 1.00 65.31 153 ASP A CA 1
ATOM 1208 C C . ASP A 1 153 ? 1.675 -23.159 5.929 1.00 65.31 153 ASP A C 1
ATOM 1210 O O . ASP A 1 153 ? 0.879 -22.757 5.080 1.00 65.31 153 ASP A O 1
ATOM 1214 N N . HIS A 1 154 ? 2.761 -23.864 5.633 1.00 62.19 154 HIS A N 1
ATOM 1215 C CA . HIS A 1 154 ? 3.170 -24.301 4.303 1.00 62.19 154 HIS A CA 1
ATOM 1216 C C . HIS A 1 154 ? 2.841 -25.781 4.066 1.00 62.19 154 HIS A C 1
ATOM 1218 O O . HIS A 1 154 ? 3.452 -26.419 3.207 1.00 62.19 154 HIS A O 1
ATOM 1224 N N . THR A 1 155 ? 1.904 -26.345 4.826 1.00 52.41 155 THR A N 1
ATOM 1225 C CA . THR A 1 155 ? 1.415 -27.703 4.601 1.00 52.41 155 THR A CA 1
ATOM 1226 C C . THR A 1 155 ? 0.615 -27.765 3.297 1.00 52.41 155 THR A C 1
ATOM 1228 O O . THR A 1 155 ? -0.544 -27.360 3.214 1.00 52.41 155 THR A O 1
ATOM 1231 N N . GLN A 1 156 ? 1.285 -28.244 2.247 1.00 48.34 156 GLN A N 1
ATOM 1232 C CA . GLN A 1 156 ? 0.642 -29.059 1.218 1.00 48.34 156 GLN A CA 1
ATOM 1233 C C . GLN A 1 156 ? 0.642 -30.516 1.668 1.00 48.34 156 GLN A C 1
ATOM 1235 O O . GLN A 1 156 ? 1.640 -30.922 2.310 1.00 48.34 156 GLN A O 1
#

Secondary structure (DSSP, 8-state):
-------TTTS-EEETTEEEEEEEETTTTEEEEEEEETT---EEEEBTTS-SSS--B-GGG-TT-B--SS--EEE-SSEEEEEEEEEEEETTTEEEEEEEEEEEEE-HH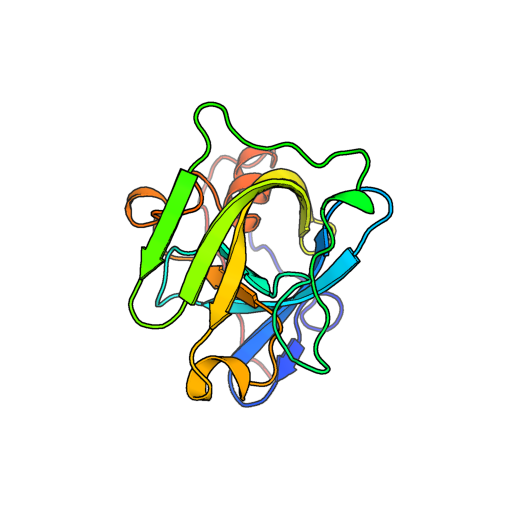HHTSS-SEEEE-S-GGG-SS-SS-HHHHHHHHSS--S----------

Radius of gyration: 15.1 Å; chains: 1; bounding box: 32×47×41 Å

pLDDT: mean 83.44, std 15.85, range [27.73, 98.31]

Organism: Meloidogyne incognita (NCBI:txid6306)